Protein AF-Q6LK10-F1 (afdb_monomer_lite)

Secondary structure (DSSP, 8-state):
-HHHHHHHHHHHHHHHHHHHHHHHHHHHHHHHHHHHHHHT---HHHHHHHHHHHHHHHHHHHHHHHHHHHH-GGGS-SSS-----HHHHHHHHHHHHHHHHHHHHHHHHHHHTTHHHHHHHHHHHHHHHHHTHHHHHHTTTTTT----

Structure (mmCIF, N/CA/C/O backbone):
data_AF-Q6LK10-F1
#
_entry.id   AF-Q6LK10-F1
#
loop_
_atom_site.group_PDB
_atom_site.id
_atom_site.type_symbol
_atom_site.label_atom_id
_atom_site.label_alt_id
_atom_site.label_comp_id
_atom_site.label_asym_id
_atom_site.label_entity_id
_atom_site.label_seq_id
_atom_site.pdbx_PDB_ins_code
_atom_site.Cartn_x
_atom_site.Cartn_y
_atom_site.Cartn_z
_atom_site.occupancy
_atom_site.B_iso_or_equiv
_atom_site.auth_seq_id
_atom_site.auth_comp_id
_atom_site.auth_asym_id
_atom_site.auth_atom_id
_atom_site.pdbx_PDB_model_num
ATOM 1 N N . MET A 1 1 ? 0.324 -17.276 24.110 1.00 58.59 1 MET A N 1
ATOM 2 C CA . ME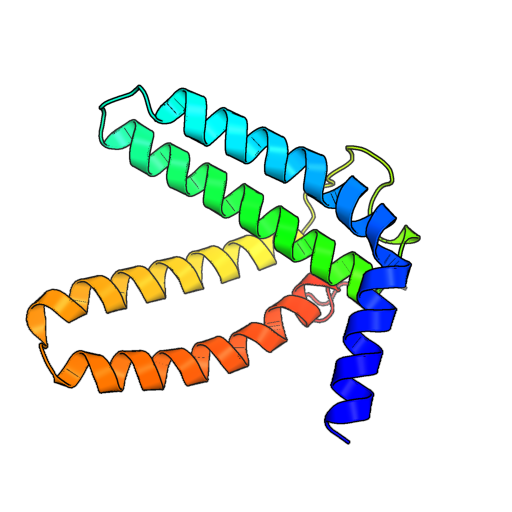T A 1 1 ? 0.312 -15.865 23.658 1.00 58.59 1 MET A CA 1
ATOM 3 C C . MET A 1 1 ? -0.234 -15.746 22.237 1.00 58.59 1 MET A C 1
ATOM 5 O O . MET A 1 1 ? -1.292 -15.158 22.079 1.00 58.59 1 MET A O 1
ATOM 9 N N . PHE A 1 2 ? 0.368 -16.438 21.260 1.00 74.00 2 PHE A N 1
ATOM 10 C CA . PHE A 1 2 ? -0.062 -16.468 19.852 1.00 74.00 2 PHE A CA 1
ATOM 11 C C . PHE A 1 2 ? -1.569 -16.705 19.636 1.00 74.00 2 PHE A C 1
ATOM 13 O O . PHE A 1 2 ? -2.234 -15.876 19.031 1.00 74.00 2 PHE A O 1
ATOM 20 N N . ARG A 1 3 ? -2.151 -17.766 20.222 1.00 68.12 3 ARG A N 1
ATOM 21 C CA . ARG A 1 3 ? -3.596 -18.056 20.098 1.00 68.12 3 ARG A CA 1
ATOM 22 C C . ARG A 1 3 ? -4.488 -16.906 20.582 1.00 68.12 3 ARG A C 1
ATOM 24 O O . ARG A 1 3 ? -5.497 -16.626 19.951 1.00 68.12 3 ARG A O 1
ATOM 31 N N . LYS A 1 4 ? -4.124 -16.234 21.681 1.00 69.94 4 LYS A N 1
ATOM 32 C CA . LYS A 1 4 ? -4.897 -15.100 22.218 1.00 69.94 4 LYS A CA 1
ATOM 33 C C . LYS A 1 4 ? -4.780 -13.873 21.311 1.00 69.94 4 LYS A C 1
ATOM 35 O O . LYS A 1 4 ? -5.781 -13.206 21.092 1.00 69.94 4 LYS A O 1
ATOM 40 N N . THR A 1 5 ? -3.599 -13.626 20.746 1.00 71.50 5 THR A N 1
ATOM 41 C CA . THR A 1 5 ? -3.375 -12.550 19.770 1.00 71.50 5 THR A CA 1
ATOM 42 C C . THR A 1 5 ? -4.177 -12.789 18.496 1.00 71.50 5 THR A C 1
ATOM 44 O O . THR A 1 5 ? -4.930 -11.918 18.089 1.00 71.50 5 THR A O 1
ATOM 47 N N . VAL A 1 6 ? -4.098 -13.993 17.923 1.00 70.50 6 VAL A N 1
ATOM 48 C CA . VAL A 1 6 ? -4.815 -14.347 16.689 1.00 70.50 6 VAL A CA 1
ATOM 49 C C . VAL A 1 6 ? -6.328 -14.254 16.893 1.00 70.50 6 VAL A C 1
ATOM 51 O O . VAL A 1 6 ? -7.009 -13.554 16.150 1.00 70.50 6 VAL A O 1
ATOM 54 N N . VAL A 1 7 ? -6.862 -14.896 17.938 1.00 75.88 7 VAL A N 1
ATOM 55 C CA . VAL A 1 7 ? -8.304 -14.857 18.239 1.00 75.88 7 VAL A CA 1
ATOM 56 C C . VAL A 1 7 ? -8.767 -13.432 18.563 1.00 75.88 7 VAL A C 1
ATOM 58 O O . VAL A 1 7 ? -9.841 -13.029 18.121 1.00 75.88 7 VAL A O 1
ATOM 61 N N . GLY A 1 8 ? -7.948 -12.652 19.274 1.00 69.38 8 GLY A N 1
ATOM 62 C CA . GLY A 1 8 ? -8.208 -11.242 19.557 1.00 69.38 8 GLY A CA 1
ATOM 63 C C . GLY A 1 8 ? -8.285 -10.391 18.289 1.00 69.38 8 GLY A C 1
ATOM 64 O O . GLY A 1 8 ? -9.243 -9.643 18.132 1.00 69.38 8 GLY A O 1
ATOM 65 N N . SER A 1 9 ? -7.350 -10.557 17.348 1.00 68.25 9 SER A N 1
ATOM 66 C CA . SER A 1 9 ? -7.364 -9.854 16.059 1.00 68.25 9 SER A CA 1
ATOM 67 C C . SER A 1 9 ? -8.606 -10.190 15.231 1.00 68.25 9 SER A C 1
ATOM 69 O O . SER A 1 9 ? -9.247 -9.285 14.703 1.00 68.25 9 SER A O 1
ATOM 71 N N . PHE A 1 10 ? -9.004 -11.465 15.163 1.00 70.31 10 PHE A N 1
ATOM 72 C CA . PHE A 1 10 ? -10.213 -11.869 14.434 1.00 70.31 10 PHE A CA 1
ATOM 73 C C . PHE A 1 10 ? -11.504 -11.347 15.081 1.00 70.31 10 PHE A C 1
ATOM 75 O O . PHE A 1 10 ? -12.407 -10.900 14.372 1.00 70.31 10 PHE A O 1
ATOM 82 N N . LEU A 1 11 ? -11.596 -11.360 16.416 1.00 72.81 11 LEU A N 1
ATOM 83 C CA . LEU A 1 11 ? -12.723 -10.760 17.139 1.00 72.81 11 LEU A CA 1
ATOM 84 C C . LEU A 1 11 ? -12.795 -9.249 16.914 1.00 72.81 11 LEU A C 1
ATOM 86 O O . LEU A 1 11 ? -13.881 -8.721 16.690 1.00 72.81 11 LEU A O 1
ATOM 90 N N . TYR A 1 12 ? -11.647 -8.572 16.907 1.00 68.31 12 TYR A N 1
ATOM 91 C CA . TYR A 1 12 ? -11.566 -7.143 16.631 1.00 68.31 12 TYR A CA 1
ATOM 92 C C . TYR A 1 12 ? -12.072 -6.835 15.216 1.00 68.31 12 TYR A C 1
ATOM 94 O O . TYR A 1 12 ? -12.998 -6.046 15.048 1.00 68.31 12 TYR A O 1
ATOM 102 N N . VAL A 1 13 ? -11.581 -7.544 14.194 1.00 67.69 13 VAL A N 1
ATOM 103 C CA . VAL A 1 13 ? -12.056 -7.391 12.805 1.00 67.69 13 VAL A CA 1
ATOM 104 C C . VAL A 1 13 ? -13.568 -7.618 12.693 1.00 67.69 13 VAL A C 1
ATOM 106 O O . VAL A 1 13 ? -14.252 -6.867 11.997 1.00 67.69 13 VAL A O 1
ATOM 109 N N . LYS A 1 14 ? -14.119 -8.602 13.417 1.00 70.75 14 LYS A N 1
ATOM 110 C CA . LYS A 1 14 ? -15.567 -8.859 13.442 1.00 70.75 14 LYS A CA 1
ATOM 111 C C . LYS A 1 14 ? -16.359 -7.679 14.018 1.00 70.75 14 LYS A C 1
ATOM 113 O O . LYS A 1 14 ? -17.418 -7.363 13.476 1.00 70.75 14 LYS A O 1
ATOM 118 N N . SER A 1 15 ? -15.853 -7.028 15.065 1.00 70.62 15 SER A N 1
ATOM 119 C CA . SER A 1 15 ? -16.495 -5.867 15.697 1.00 70.62 15 SER A CA 1
ATOM 120 C C . SER A 1 15 ? -16.500 -4.623 14.805 1.00 70.62 15 SER A C 1
ATOM 122 O O . SER A 1 15 ? -17.470 -3.872 14.818 1.00 70.62 15 SER A O 1
ATOM 124 N N . TYR A 1 16 ? -15.464 -4.425 13.982 1.00 71.94 16 TYR A N 1
ATOM 125 C CA . TYR A 1 16 ? -15.332 -3.242 13.117 1.00 71.94 16 TYR A CA 1
ATOM 126 C C . TYR A 1 16 ? -15.730 -3.482 11.653 1.00 71.94 16 TYR A C 1
ATOM 128 O O . TYR A 1 16 ? -15.593 -2.571 10.834 1.00 71.94 16 TYR A O 1
ATOM 136 N N . LYS A 1 17 ? -16.253 -4.670 11.307 1.00 70.56 17 LYS A N 1
ATOM 137 C CA . LYS A 1 17 ? -16.552 -5.076 9.919 1.00 70.56 17 LYS A CA 1
ATOM 138 C C . LYS A 1 17 ? -17.382 -4.047 9.146 1.00 70.56 17 LYS A C 1
ATOM 140 O O . LYS A 1 17 ? -17.122 -3.801 7.976 1.00 70.56 17 LYS A O 1
ATOM 145 N N . GLU A 1 18 ? -18.372 -3.442 9.801 1.00 72.12 18 GLU A N 1
ATOM 146 C CA . GLU A 1 18 ? -19.324 -2.537 9.157 1.00 72.12 18 GLU A CA 1
ATOM 147 C C . GLU A 1 18 ? -18.696 -1.169 8.878 1.00 72.12 18 GLU A C 1
ATOM 149 O O . GLU A 1 18 ? -18.894 -0.596 7.809 1.00 72.12 18 GLU A O 1
ATOM 154 N N . ALA A 1 19 ? -17.873 -0.681 9.805 1.00 69.25 19 ALA A N 1
ATOM 155 C CA . ALA A 1 19 ? -17.110 0.550 9.639 1.00 69.25 19 ALA A CA 1
ATOM 156 C C . ALA A 1 19 ? -16.047 0.403 8.549 1.00 69.25 19 ALA A C 1
ATOM 158 O O . ALA A 1 19 ? -15.913 1.274 7.690 1.00 69.25 19 ALA A O 1
ATOM 159 N N . LEU A 1 20 ? -15.337 -0.733 8.558 1.00 72.38 20 LEU A N 1
ATOM 160 C CA . LEU A 1 20 ? -14.340 -1.062 7.547 1.00 72.38 20 LEU A CA 1
ATOM 161 C C . LEU A 1 20 ? -14.990 -1.110 6.164 1.00 72.38 20 LEU A C 1
ATOM 163 O O . LEU A 1 20 ? -14.527 -0.431 5.256 1.00 72.38 20 LEU A O 1
ATOM 167 N N . PHE A 1 21 ? -16.102 -1.840 6.033 1.00 73.19 21 PHE A N 1
ATOM 168 C CA . PHE A 1 21 ? -16.829 -1.964 4.773 1.00 73.19 21 PHE A CA 1
ATOM 169 C C . PHE A 1 21 ? -17.300 -0.601 4.257 1.00 73.19 21 PHE A C 1
ATOM 171 O O . PHE A 1 21 ? -17.068 -0.275 3.099 1.00 73.19 21 PHE A O 1
ATOM 178 N N . ARG A 1 22 ? -17.883 0.248 5.112 1.00 71.00 22 ARG A N 1
ATOM 179 C CA . ARG A 1 22 ? -18.321 1.598 4.712 1.00 71.00 22 ARG A CA 1
ATOM 180 C C . ARG A 1 22 ? -17.163 2.492 4.250 1.00 71.00 22 ARG A C 1
ATOM 182 O O . ARG A 1 22 ? -17.339 3.269 3.318 1.00 71.00 22 ARG A O 1
ATOM 189 N N . ALA A 1 23 ? -15.987 2.382 4.868 1.00 70.12 23 ALA A N 1
ATOM 190 C CA . ALA A 1 23 ? -14.825 3.199 4.516 1.00 70.12 23 ALA A CA 1
ATOM 191 C C . ALA A 1 23 ? -14.071 2.702 3.271 1.00 70.12 23 ALA A C 1
ATOM 193 O O . ALA A 1 23 ? -13.429 3.502 2.586 1.00 70.12 23 ALA A O 1
ATOM 194 N N . THR A 1 24 ? -14.124 1.400 2.975 1.00 74.19 24 THR A N 1
ATOM 195 C CA . THR A 1 24 ? -13.389 0.793 1.855 1.00 74.19 24 THR A CA 1
ATOM 196 C C . THR A 1 24 ? -14.246 0.552 0.619 1.00 74.19 24 THR A C 1
ATOM 198 O O . THR A 1 24 ? -13.688 0.476 -0.473 1.00 74.19 24 THR A O 1
ATOM 201 N N . ILE A 1 25 ? -15.579 0.503 0.740 1.00 79.06 25 ILE A N 1
ATOM 202 C CA . ILE A 1 25 ? -16.463 0.209 -0.397 1.00 79.06 25 ILE A CA 1
ATOM 203 C C . ILE A 1 25 ? -16.315 1.227 -1.528 1.00 79.06 25 ILE A C 1
ATOM 205 O O . ILE A 1 25 ? -16.246 0.829 -2.684 1.00 79.06 25 ILE A O 1
ATOM 209 N N . LEU A 1 26 ? -16.205 2.523 -1.218 1.00 78.50 26 LEU A N 1
ATOM 210 C CA . LEU A 1 26 ? -16.068 3.570 -2.233 1.00 78.50 26 LEU A CA 1
ATOM 211 C C . LEU A 1 26 ? -14.710 3.500 -2.958 1.00 78.50 26 LEU A C 1
ATOM 213 O O . LEU A 1 26 ? -14.711 3.460 -4.186 1.00 78.50 26 LEU A O 1
ATOM 217 N N . PRO A 1 27 ? -13.560 3.403 -2.261 1.00 79.38 27 PRO A N 1
ATOM 218 C CA . PRO A 1 27 ? -12.283 3.156 -2.925 1.00 79.38 27 PRO A CA 1
ATOM 219 C C . PRO A 1 27 ? -12.258 1.869 -3.760 1.00 79.38 27 PRO A C 1
ATOM 221 O O . PRO A 1 27 ? -11.780 1.896 -4.885 1.00 79.38 27 PRO A O 1
ATOM 224 N N . ILE A 1 28 ? -12.793 0.756 -3.241 1.00 81.38 28 ILE A N 1
ATOM 225 C CA . ILE A 1 28 ? -12.757 -0.549 -3.924 1.00 81.38 28 ILE A CA 1
ATOM 226 C C . ILE A 1 28 ? -13.636 -0.538 -5.175 1.00 81.38 28 ILE A C 1
ATOM 228 O O . ILE A 1 28 ? -13.211 -1.002 -6.229 1.00 81.38 28 ILE A O 1
ATOM 232 N N . THR A 1 29 ? -14.854 -0.001 -5.076 1.00 82.75 29 THR A N 1
ATOM 233 C CA . THR A 1 29 ? -15.751 0.126 -6.236 1.00 82.75 29 THR A CA 1
ATOM 234 C C . THR A 1 29 ? -15.144 1.026 -7.305 1.00 82.75 29 THR A C 1
ATOM 236 O O . THR A 1 29 ? -15.181 0.671 -8.480 1.00 82.75 29 THR A O 1
ATOM 239 N N . LEU A 1 30 ? -14.515 2.137 -6.913 1.00 83.75 30 LEU A N 1
ATOM 240 C CA . LEU A 1 30 ? -13.816 3.013 -7.849 1.00 83.75 30 LEU A CA 1
ATOM 241 C C . LEU A 1 30 ? -12.616 2.313 -8.509 1.00 83.75 30 LEU A C 1
ATOM 243 O O . LEU A 1 30 ? -12.466 2.416 -9.724 1.00 83.75 30 LEU A O 1
ATOM 247 N N . SER A 1 31 ? -11.814 1.559 -7.747 1.00 82.69 31 SER A N 1
ATOM 248 C CA . SER A 1 31 ? -10.706 0.757 -8.289 1.00 82.69 31 SER A CA 1
ATOM 249 C C . SER A 1 31 ? -11.190 -0.275 -9.308 1.00 82.69 31 SER A C 1
ATOM 251 O O . SER A 1 31 ? -10.602 -0.385 -10.378 1.00 82.69 31 SER A O 1
ATOM 253 N N . LEU A 1 32 ? -12.288 -0.985 -9.020 1.00 84.31 32 LEU A N 1
ATOM 254 C CA . LEU A 1 32 ? -12.871 -1.960 -9.949 1.00 84.31 32 LEU A CA 1
ATOM 255 C C . LEU A 1 32 ? -13.347 -1.296 -11.245 1.00 84.31 32 LEU A C 1
ATOM 257 O O . LEU A 1 32 ? -13.078 -1.802 -12.330 1.00 84.31 32 LEU A O 1
ATOM 261 N N . VAL A 1 33 ? -14.027 -0.150 -11.152 1.00 85.69 33 VAL A N 1
ATOM 262 C CA . VAL A 1 33 ? -14.472 0.598 -12.339 1.00 85.69 33 VAL A CA 1
ATOM 263 C C . VAL A 1 33 ? -13.277 1.065 -13.172 1.00 85.69 33 VAL A C 1
ATOM 265 O O . VAL A 1 33 ? -13.324 0.966 -14.395 1.00 85.69 33 VAL A O 1
ATOM 268 N N . LEU A 1 34 ? -12.205 1.534 -12.527 1.00 82.69 34 LEU A N 1
ATOM 269 C CA . LEU A 1 34 ? -10.958 1.917 -13.195 1.00 82.69 34 LEU A CA 1
ATOM 270 C C . LEU A 1 34 ? -10.307 0.723 -13.902 1.00 82.69 34 LEU A C 1
ATOM 272 O O . LEU A 1 34 ? -10.001 0.823 -15.087 1.00 82.69 34 LEU A O 1
ATOM 276 N N . GLU A 1 35 ? -10.159 -0.422 -13.233 1.00 83.31 35 GLU A N 1
ATOM 277 C CA . GLU A 1 35 ? -9.610 -1.631 -13.858 1.00 83.31 35 GLU A CA 1
ATOM 278 C C . GLU A 1 35 ? -10.429 -2.066 -15.076 1.00 83.31 35 GLU A C 1
ATOM 280 O O . GLU A 1 35 ? -9.859 -2.292 -16.143 1.00 83.31 35 GLU A O 1
ATOM 285 N N . PHE A 1 36 ? -11.760 -2.103 -14.967 1.00 84.62 36 PHE A N 1
ATOM 286 C CA . PHE A 1 36 ? -12.623 -2.451 -16.097 1.00 84.62 36 PHE A CA 1
ATOM 287 C C . PHE A 1 36 ? -12.544 -1.430 -17.236 1.00 84.62 36 PHE A C 1
ATOM 289 O O . PHE A 1 36 ? -12.442 -1.825 -18.396 1.00 84.62 36 PHE A O 1
ATOM 296 N N . ALA A 1 37 ? -12.560 -0.129 -16.935 1.00 83.38 37 ALA A N 1
ATOM 297 C CA . ALA A 1 37 ? -12.507 0.921 -17.951 1.00 83.38 37 ALA A CA 1
ATOM 298 C C . ALA A 1 37 ? -11.175 0.916 -18.718 1.00 83.38 37 ALA A C 1
ATOM 300 O O . ALA A 1 37 ? -11.157 1.087 -19.938 1.00 83.38 37 ALA A O 1
ATOM 301 N N . PHE A 1 38 ? -10.064 0.689 -18.016 1.00 79.19 38 PHE A N 1
ATOM 302 C CA . PHE A 1 38 ? -8.729 0.687 -18.610 1.00 79.19 38 PHE A CA 1
ATOM 303 C C . PHE A 1 38 ? -8.323 -0.675 -19.189 1.00 79.19 38 PHE A C 1
ATOM 305 O O . PHE A 1 38 ? -7.438 -0.709 -20.042 1.00 79.19 38 PHE A O 1
ATOM 312 N N . SER A 1 39 ? -8.990 -1.780 -18.828 1.00 78.50 39 SER A N 1
ATOM 313 C CA . SER A 1 39 ? -8.699 -3.114 -19.383 1.00 78.50 39 SER A CA 1
ATOM 314 C C . SER A 1 39 ? -8.923 -3.208 -20.896 1.00 78.50 39 SER A C 1
ATOM 316 O O . SER A 1 39 ? -8.312 -4.056 -21.545 1.00 78.50 39 SER A O 1
ATOM 318 N N . TYR A 1 40 ? -9.788 -2.367 -21.468 1.00 78.31 40 TYR A N 1
ATOM 319 C CA . TYR A 1 40 ? -10.047 -2.337 -22.912 1.00 78.31 40 TYR A CA 1
ATOM 320 C C . TYR A 1 40 ? -9.104 -1.400 -23.679 1.00 78.31 40 TYR A C 1
ATOM 322 O O . TYR A 1 40 ? -9.107 -1.386 -24.911 1.00 78.31 40 TYR A O 1
ATOM 330 N N . ILE A 1 41 ? -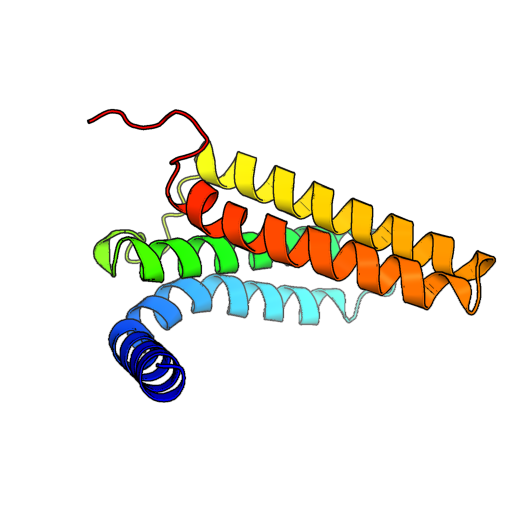8.291 -0.610 -22.975 1.00 78.25 41 ILE A N 1
ATOM 331 C CA . ILE A 1 41 ? -7.427 0.403 -23.575 1.00 78.25 41 ILE A CA 1
ATOM 332 C C . ILE A 1 41 ? -6.016 -0.162 -23.719 1.00 78.25 41 ILE A C 1
ATOM 334 O O . ILE A 1 41 ? -5.259 -0.270 -22.759 1.00 78.25 41 ILE A O 1
ATOM 338 N N . ASN A 1 42 ? -5.626 -0.471 -24.954 1.00 71.75 42 ASN A N 1
ATOM 339 C CA . ASN A 1 42 ? -4.318 -1.048 -25.261 1.00 71.75 42 ASN A CA 1
ATOM 340 C C . ASN A 1 42 ? -3.250 0.033 -25.522 1.00 71.75 42 ASN A C 1
ATOM 342 O O . ASN A 1 42 ? -2.589 0.037 -26.560 1.00 71.75 42 ASN A O 1
ATOM 346 N N . SER A 1 43 ? -3.116 1.007 -24.615 1.00 80.12 43 SER A N 1
ATOM 347 C CA . SER A 1 43 ? -2.060 2.020 -24.702 1.00 80.12 43 SER A CA 1
ATOM 348 C C . SER A 1 43 ? -1.197 2.044 -23.440 1.00 80.12 43 SER A C 1
ATOM 350 O O . SER A 1 43 ? -1.676 2.150 -22.310 1.00 80.12 43 SER A O 1
ATOM 352 N N . GLN A 1 44 ? 0.119 1.944 -23.648 1.00 77.94 44 GLN A N 1
ATOM 353 C CA . GLN A 1 44 ? 1.126 1.928 -22.582 1.00 77.94 44 GLN A CA 1
ATOM 354 C C . GLN A 1 44 ? 1.031 3.143 -21.633 1.00 77.94 44 GLN A C 1
ATOM 356 O O . GLN A 1 44 ? 1.064 2.939 -20.419 1.00 77.94 44 GLN A O 1
ATOM 361 N N . PRO A 1 45 ? 0.842 4.394 -22.108 1.00 79.44 45 PRO A N 1
ATOM 362 C CA . PRO A 1 45 ? 0.751 5.553 -21.215 1.00 79.44 45 PRO A CA 1
ATOM 363 C C . PRO A 1 45 ? -0.474 5.521 -20.291 1.00 79.44 45 PRO A C 1
ATOM 365 O O . PRO A 1 45 ? -0.364 5.872 -19.116 1.00 79.44 45 PRO A O 1
ATOM 368 N N . LEU A 1 46 ? -1.633 5.073 -20.794 1.00 79.94 46 LEU A N 1
ATOM 369 C CA . LEU A 1 46 ? -2.857 4.976 -19.988 1.00 79.94 46 LEU A CA 1
ATOM 370 C C . LEU A 1 46 ? -2.744 3.862 -18.939 1.00 79.94 46 LEU A C 1
ATOM 372 O O . LEU A 1 46 ? -3.262 4.020 -17.836 1.00 79.94 46 LEU A O 1
ATOM 376 N N . HIS A 1 47 ? -1.989 2.798 -19.226 1.00 79.06 47 HIS A N 1
ATOM 377 C CA . HIS A 1 47 ? -1.699 1.745 -18.254 1.00 79.06 47 HIS A CA 1
ATOM 378 C C . HIS A 1 47 ? -0.865 2.253 -17.063 1.00 79.06 47 HIS A C 1
ATOM 380 O O . HIS A 1 47 ? -1.180 1.960 -15.908 1.00 79.06 47 HIS A O 1
ATOM 386 N N . TYR A 1 48 ? 0.180 3.052 -17.308 1.00 78.62 48 TYR A N 1
ATOM 387 C CA . TYR A 1 48 ? 0.961 3.659 -16.219 1.00 78.62 48 TYR A CA 1
ATOM 388 C C . TYR A 1 48 ? 0.123 4.622 -15.377 1.00 78.62 48 TYR A C 1
ATOM 390 O O . TYR A 1 48 ? 0.220 4.616 -14.150 1.00 78.62 48 TYR A O 1
ATOM 398 N N . LEU A 1 49 ? -0.725 5.416 -16.028 1.00 78.88 49 LEU A N 1
ATOM 399 C CA . LEU A 1 49 ? -1.624 6.344 -15.353 1.00 78.88 49 LEU A CA 1
ATOM 400 C C . LEU A 1 49 ? -2.636 5.591 -14.471 1.00 78.88 49 LEU A C 1
ATOM 402 O O . LEU A 1 49 ? -2.787 5.942 -13.301 1.00 78.88 49 LEU A O 1
ATOM 406 N N . ASN A 1 50 ? -3.234 4.502 -14.968 1.00 81.94 50 ASN A N 1
ATOM 407 C CA . ASN A 1 50 ? -4.109 3.629 -14.177 1.00 81.94 50 ASN A CA 1
ATOM 408 C C . ASN A 1 50 ? -3.400 3.073 -12.928 1.00 81.94 50 ASN A C 1
ATOM 410 O O . ASN A 1 50 ? -3.935 3.152 -11.823 1.00 81.94 50 ASN A O 1
ATOM 414 N N . ASN A 1 51 ? -2.156 2.602 -13.070 1.00 80.06 51 ASN A N 1
ATOM 415 C CA . ASN A 1 51 ? -1.370 2.110 -11.935 1.00 80.06 51 ASN A CA 1
ATOM 416 C C . ASN A 1 51 ? -1.160 3.179 -10.853 1.00 80.06 51 ASN A C 1
ATOM 418 O O . ASN A 1 51 ? -1.225 2.861 -9.664 1.00 80.06 51 ASN A O 1
ATOM 422 N N . VAL A 1 52 ? -0.941 4.443 -11.230 1.00 80.19 52 VAL A N 1
ATOM 423 C CA . VAL A 1 52 ? -0.826 5.548 -10.264 1.00 80.19 52 VAL A CA 1
ATOM 424 C C . VAL A 1 52 ? -2.147 5.762 -9.520 1.00 80.19 52 VAL A C 1
ATOM 426 O O . VAL A 1 52 ? -2.141 5.845 -8.291 1.00 80.19 52 VAL A O 1
ATOM 429 N N . PHE A 1 53 ? -3.283 5.788 -10.224 1.00 79.31 53 PHE A N 1
ATOM 430 C CA . PHE A 1 53 ? -4.598 5.937 -9.587 1.00 79.31 53 PHE A CA 1
ATOM 431 C C . PHE A 1 53 ? -4.919 4.779 -8.634 1.00 79.31 53 PHE A C 1
ATOM 433 O O . PHE A 1 53 ? -5.326 5.022 -7.497 1.00 79.31 53 PHE A O 1
ATOM 440 N N . LEU A 1 54 ? -4.661 3.534 -9.043 1.00 81.25 54 LEU A N 1
ATOM 441 C CA . LEU A 1 54 ? -4.846 2.352 -8.195 1.00 81.25 54 LEU A CA 1
ATOM 442 C C . LEU A 1 54 ? -3.939 2.383 -6.961 1.00 81.25 54 LEU A C 1
ATOM 444 O O . LEU A 1 54 ? -4.382 2.077 -5.856 1.00 81.25 54 LEU A O 1
ATOM 448 N N . THR A 1 55 ? -2.690 2.818 -7.124 1.00 76.44 55 THR A N 1
ATOM 449 C CA . THR A 1 55 ? -1.734 2.994 -6.019 1.00 76.44 55 THR A CA 1
ATOM 450 C C . THR A 1 55 ? -2.266 4.000 -4.994 1.00 76.44 55 THR A C 1
ATOM 452 O O . THR A 1 55 ? -2.233 3.735 -3.791 1.00 76.44 55 THR A O 1
ATOM 455 N N . VAL A 1 56 ? -2.824 5.127 -5.446 1.00 77.62 56 VAL A N 1
ATOM 456 C CA . VAL A 1 56 ? -3.432 6.133 -4.559 1.00 77.62 56 VAL A CA 1
ATOM 457 C C . VAL A 1 56 ? -4.677 5.583 -3.857 1.00 77.62 56 VAL A C 1
ATOM 459 O O . VAL A 1 56 ? -4.808 5.750 -2.644 1.00 77.62 56 VAL A O 1
ATOM 462 N N . LEU A 1 57 ? -5.568 4.889 -4.570 1.00 77.44 57 LEU A N 1
ATOM 463 C CA . LEU A 1 57 ? -6.768 4.290 -3.970 1.00 77.44 57 LEU A CA 1
ATOM 464 C C . LEU A 1 57 ? -6.417 3.219 -2.931 1.00 77.44 57 LEU A C 1
ATOM 466 O O . LEU A 1 57 ? -6.985 3.218 -1.837 1.00 77.44 57 LEU A O 1
ATOM 470 N N . ASN A 1 58 ? -5.425 2.376 -3.217 1.00 79.19 58 ASN A N 1
ATOM 471 C CA . ASN A 1 58 ? -4.906 1.390 -2.271 1.00 79.19 58 ASN A CA 1
ATOM 472 C C . ASN A 1 58 ? -4.287 2.053 -1.035 1.00 79.19 58 ASN A C 1
ATOM 474 O O . ASN A 1 58 ? -4.528 1.605 0.088 1.00 79.19 58 ASN A O 1
ATOM 478 N N . ALA A 1 59 ? -3.550 3.154 -1.211 1.00 74.62 59 ALA A N 1
ATOM 479 C CA . ALA A 1 59 ? -3.025 3.932 -0.094 1.00 74.62 59 ALA A CA 1
ATOM 480 C C . ALA A 1 59 ? -4.157 4.514 0.771 1.00 74.62 59 ALA A C 1
ATOM 482 O O . ALA A 1 59 ? -4.095 4.428 1.996 1.00 74.62 59 ALA A O 1
ATOM 483 N N . ILE A 1 60 ? -5.223 5.039 0.159 1.00 73.62 60 ILE A N 1
ATOM 484 C CA . ILE A 1 60 ? -6.400 5.556 0.876 1.00 73.62 60 ILE A CA 1
ATOM 485 C C . ILE A 1 60 ? -7.087 4.444 1.681 1.00 73.62 60 ILE A C 1
ATOM 487 O O . ILE A 1 60 ? -7.388 4.636 2.863 1.00 73.62 60 ILE A O 1
ATOM 491 N N . VAL A 1 61 ? -7.295 3.268 1.079 1.00 78.62 61 VAL A N 1
ATOM 492 C CA . VAL A 1 61 ? -7.828 2.087 1.781 1.00 78.62 61 VAL A CA 1
ATOM 493 C C . VAL A 1 61 ? -6.949 1.741 2.976 1.00 78.62 61 VAL A C 1
ATOM 495 O O . VAL A 1 61 ? -7.462 1.595 4.087 1.00 78.62 61 VAL A O 1
ATOM 498 N N . ALA A 1 62 ? -5.633 1.667 2.775 1.00 78.12 62 ALA A N 1
ATOM 499 C CA . ALA A 1 62 ? -4.694 1.356 3.840 1.00 78.12 62 ALA A CA 1
ATOM 500 C C . ALA A 1 62 ? -4.782 2.379 4.983 1.00 78.12 62 ALA A C 1
ATOM 502 O O . ALA A 1 62 ? -4.905 1.976 6.139 1.00 78.12 62 ALA A O 1
ATOM 503 N N . ILE A 1 63 ? -4.786 3.683 4.696 1.00 74.31 63 ILE A N 1
ATOM 504 C CA . ILE A 1 63 ? -4.900 4.736 5.719 1.00 74.31 63 ILE A CA 1
ATOM 505 C C . ILE A 1 63 ? -6.197 4.587 6.519 1.00 74.31 63 ILE A C 1
ATOM 507 O O . ILE A 1 63 ? -6.163 4.633 7.749 1.00 74.31 63 ILE A O 1
ATOM 511 N N . ASN A 1 64 ? -7.332 4.380 5.846 1.00 73.44 64 ASN A N 1
ATOM 512 C CA . ASN A 1 64 ? -8.624 4.232 6.517 1.00 73.44 64 ASN A CA 1
ATOM 513 C C . ASN A 1 64 ? -8.666 3.004 7.417 1.00 73.44 64 ASN A C 1
ATOM 515 O O . ASN A 1 64 ? -9.130 3.096 8.551 1.00 73.44 64 ASN A O 1
ATOM 519 N N . VAL A 1 65 ? -8.157 1.868 6.935 1.00 74.25 65 VAL A N 1
ATOM 520 C CA . VAL A 1 65 ? -8.076 0.642 7.734 1.00 74.25 65 VAL A CA 1
ATOM 521 C C . VAL A 1 65 ? -7.233 0.892 8.983 1.00 74.25 65 VAL A C 1
ATOM 523 O O . VAL A 1 65 ? -7.686 0.591 10.084 1.00 74.25 65 VAL A O 1
ATOM 526 N N . HIS A 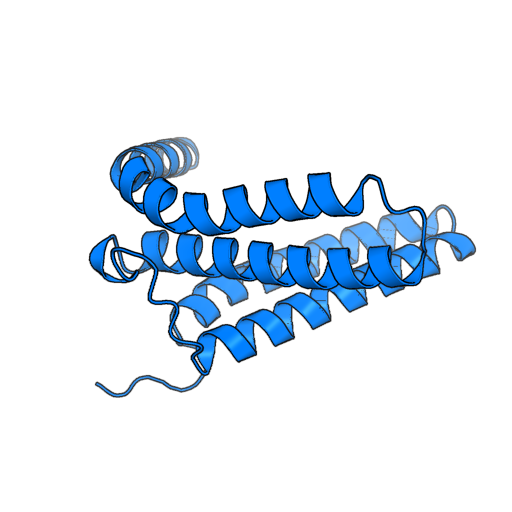1 66 ? -6.062 1.518 8.845 1.00 75.00 66 HIS A N 1
ATOM 527 C CA . HIS A 1 66 ? -5.217 1.842 9.996 1.00 75.00 66 HIS A CA 1
ATOM 528 C C . HIS A 1 66 ? -5.899 2.819 10.970 1.00 75.00 66 HIS A C 1
ATOM 530 O O . HIS A 1 66 ? -5.852 2.586 12.176 1.00 75.00 66 HIS A O 1
ATOM 536 N N . LYS A 1 67 ? -6.586 3.864 10.485 1.00 70.88 67 LYS A N 1
ATOM 537 C CA . LYS A 1 67 ? -7.324 4.813 11.342 1.00 70.88 67 LYS A CA 1
ATOM 538 C C . LYS A 1 67 ? -8.462 4.140 12.117 1.00 70.88 67 LYS A C 1
ATOM 540 O O . LYS A 1 67 ? -8.564 4.356 13.321 1.00 70.88 67 LYS A O 1
ATOM 545 N N . ILE A 1 68 ? -9.269 3.295 11.468 1.00 72.94 68 ILE A N 1
ATOM 546 C CA . ILE A 1 68 ? -10.382 2.577 12.125 1.00 72.94 68 ILE A CA 1
ATOM 547 C C . ILE A 1 68 ? -9.849 1.606 13.173 1.00 72.94 68 ILE A C 1
ATOM 549 O O . ILE A 1 68 ? -10.385 1.537 14.276 1.00 72.94 68 ILE A O 1
ATOM 553 N N . VAL A 1 69 ? -8.792 0.863 12.836 1.00 73.62 69 VAL A N 1
ATOM 554 C CA . VAL A 1 69 ? -8.206 -0.132 13.741 1.00 73.62 69 VAL A CA 1
ATOM 555 C C . VAL A 1 69 ? -7.569 0.525 14.968 1.00 73.62 69 VAL A C 1
ATOM 557 O O . VAL A 1 69 ? -7.574 -0.082 16.034 1.00 73.62 69 VAL A O 1
ATOM 560 N N . LEU A 1 70 ? -7.028 1.742 14.844 1.00 70.75 70 LEU A N 1
ATOM 561 C CA . LEU A 1 70 ? -6.245 2.375 15.912 1.00 70.75 70 LEU A CA 1
ATOM 562 C C . LEU A 1 70 ? -7.015 3.420 16.731 1.00 70.75 70 LEU A C 1
ATOM 564 O O . LEU A 1 70 ? -6.789 3.504 17.934 1.00 70.75 70 LEU A O 1
ATOM 568 N N . HIS A 1 71 ? -7.906 4.207 16.120 1.00 65.75 71 HIS A N 1
ATOM 569 C CA . HIS A 1 71 ? -8.691 5.240 16.818 1.00 65.75 71 HIS A CA 1
ATOM 570 C C . HIS A 1 71 ? -10.187 4.899 16.951 1.00 65.75 71 HIS A C 1
ATOM 572 O O . HIS A 1 71 ? -10.910 5.577 17.682 1.00 65.75 71 HIS A O 1
ATOM 578 N N . GLY A 1 72 ? -10.656 3.828 16.306 1.00 64.62 72 GLY A N 1
ATOM 579 C CA . GLY A 1 72 ? -12.048 3.394 16.367 1.00 64.62 72 GLY A CA 1
ATOM 580 C C . GLY A 1 72 ? -12.943 3.986 15.271 1.00 64.62 72 GLY A C 1
ATOM 581 O O . GLY A 1 72 ? -12.503 4.622 14.316 1.00 64.62 72 GLY A O 1
ATOM 582 N N . VAL A 1 73 ? -14.243 3.707 15.386 1.00 63.84 73 VAL A N 1
ATOM 583 C CA . VAL A 1 73 ? -15.251 3.903 14.324 1.00 63.84 73 VAL A CA 1
ATOM 584 C C . VAL A 1 73 ? -15.470 5.378 13.961 1.00 63.84 73 VAL A C 1
ATOM 586 O O . VAL A 1 73 ? -15.783 5.689 12.814 1.00 63.84 73 VAL A O 1
ATOM 589 N N . ASP A 1 74 ? -15.317 6.291 14.924 1.00 61.62 74 ASP A N 1
ATOM 590 C CA . ASP A 1 74 ? -15.625 7.719 14.747 1.00 61.62 74 ASP A CA 1
ATOM 591 C C . ASP A 1 74 ? -14.491 8.521 14.092 1.00 61.62 74 ASP A C 1
ATOM 593 O O . ASP A 1 74 ? -14.657 9.690 13.753 1.00 61.62 74 ASP A O 1
ATOM 597 N N . SER A 1 75 ? -13.337 7.894 13.878 1.00 56.56 75 SER 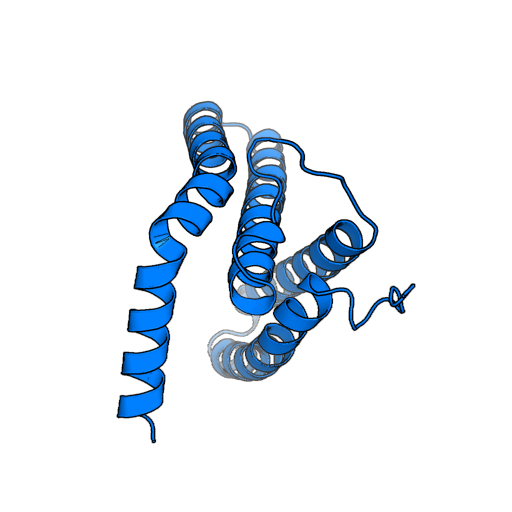A N 1
ATOM 598 C CA . SER A 1 75 ? -12.127 8.539 13.352 1.00 56.56 75 SER A CA 1
ATOM 599 C C . SER A 1 75 ? -12.093 8.615 11.830 1.00 56.56 75 SER A C 1
ATOM 601 O O . SER A 1 75 ? -11.181 9.214 11.256 1.00 56.56 75 SER A O 1
ATOM 603 N N . VAL A 1 76 ? -13.079 8.005 11.169 1.00 56.28 76 VAL A N 1
ATOM 604 C CA . VAL A 1 76 ? -13.243 8.056 9.719 1.00 56.28 76 VAL A CA 1
ATOM 605 C C . VAL A 1 76 ? -14.571 8.741 9.395 1.00 56.28 76 VAL A C 1
ATOM 607 O O . VAL A 1 76 ? -15.597 8.417 9.997 1.00 56.28 76 VAL A O 1
ATOM 610 N N . PRO A 1 77 ? -14.579 9.713 8.466 1.00 57.28 77 PRO A N 1
ATOM 611 C CA . PRO A 1 77 ? -15.795 10.415 8.087 1.00 57.28 77 PRO A CA 1
ATOM 612 C C . PRO A 1 77 ? -16.859 9.420 7.622 1.00 57.28 77 PRO A C 1
ATOM 614 O O . PRO A 1 77 ? -16.601 8.591 6.753 1.00 57.28 77 PRO A O 1
ATOM 617 N N . LYS A 1 78 ? -18.065 9.524 8.197 1.00 58.16 78 LYS A N 1
ATOM 618 C CA . LYS A 1 78 ? -19.112 8.501 8.048 1.00 58.16 78 LYS A CA 1
ATOM 619 C C . LYS A 1 78 ? -19.530 8.257 6.594 1.00 58.16 78 LYS A C 1
ATOM 621 O O . LYS A 1 78 ? -19.971 7.153 6.321 1.00 58.16 78 LYS A O 1
ATOM 626 N N . TRP A 1 79 ? -19.324 9.211 5.678 1.00 43.91 79 TRP A N 1
ATOM 627 C CA . TRP A 1 79 ? -19.498 9.062 4.227 1.00 43.91 79 TRP A CA 1
ATOM 628 C C . TRP A 1 79 ? -18.678 10.123 3.469 1.00 43.91 79 TRP A C 1
ATOM 630 O O . TRP A 1 79 ? -18.805 11.312 3.757 1.00 43.91 79 TRP A O 1
ATOM 640 N N . GLY A 1 80 ? -17.855 9.713 2.496 1.00 46.44 80 GLY A N 1
ATOM 641 C CA . GLY A 1 80 ? -17.391 10.542 1.364 1.00 46.44 80 GLY A CA 1
ATOM 642 C C . GLY A 1 80 ? -16.520 11.782 1.631 1.00 46.44 80 GLY A C 1
ATOM 643 O O . GLY A 1 80 ? -16.022 12.376 0.680 1.00 46.44 80 GLY A O 1
ATOM 644 N N . ARG A 1 81 ? -16.293 12.200 2.881 1.00 47.56 81 ARG A N 1
ATOM 645 C CA . ARG A 1 81 ? -15.489 13.395 3.201 1.00 47.56 81 ARG A CA 1
ATOM 646 C C . ARG A 1 81 ? -14.024 13.055 3.458 1.00 47.56 81 ARG A C 1
ATOM 648 O O . ARG A 1 81 ? -13.539 13.202 4.574 1.00 47.56 81 ARG A O 1
ATOM 655 N N . PHE A 1 82 ? -13.312 12.645 2.415 1.00 58.38 82 PHE A N 1
ATOM 656 C CA . PHE A 1 82 ? -11.851 12.578 2.452 1.00 58.38 82 PHE A CA 1
ATOM 657 C C . PHE A 1 82 ? -11.276 13.997 2.491 1.00 58.38 82 PHE A C 1
ATOM 659 O O . PHE A 1 82 ? -11.308 14.718 1.496 1.00 58.38 82 PHE A O 1
ATOM 666 N N . LYS A 1 83 ? -10.795 14.438 3.656 1.00 57.72 83 LYS A N 1
ATOM 667 C CA . LYS A 1 83 ? -10.030 15.684 3.757 1.00 57.72 83 LYS A CA 1
ATOM 668 C C . LYS A 1 83 ? -8.560 15.359 3.538 1.00 57.72 83 LYS A C 1
ATOM 670 O O . LYS A 1 83 ? -7.935 14.927 4.496 1.00 57.72 83 LYS A O 1
ATOM 675 N N . PHE A 1 84 ? -8.054 15.652 2.335 1.00 60.09 84 PHE A N 1
ATOM 676 C CA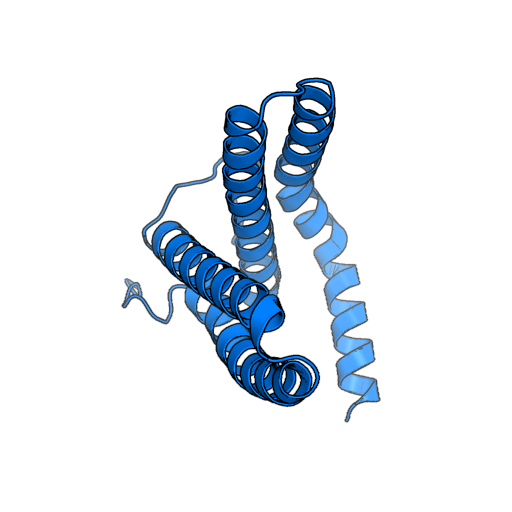 . PHE A 1 84 ? -6.629 15.605 1.988 1.00 60.09 84 PHE A CA 1
ATOM 677 C C . PHE A 1 84 ? -5.787 16.374 3.012 1.00 60.09 84 PHE A C 1
ATOM 679 O O . PHE A 1 84 ? -5.647 17.596 2.947 1.00 60.09 84 PHE A O 1
ATOM 686 N N . GLY A 1 85 ? -5.284 15.650 4.006 1.00 68.19 85 GLY A N 1
ATOM 687 C CA . GLY A 1 85 ? -4.507 16.194 5.114 1.00 68.19 85 GLY A CA 1
ATOM 688 C C . GLY A 1 85 ? -3.006 16.003 4.918 1.00 68.19 85 GLY A C 1
ATOM 689 O O . GLY A 1 85 ? -2.564 15.148 4.150 1.00 68.19 85 GLY A O 1
ATOM 690 N N . LYS A 1 86 ? -2.196 16.733 5.699 1.00 69.56 86 LYS A N 1
ATOM 691 C CA . LYS A 1 86 ? -0.731 16.538 5.759 1.00 69.56 86 LYS A CA 1
ATOM 692 C C . LYS A 1 86 ? -0.349 15.073 6.029 1.00 69.56 86 LYS A C 1
ATOM 694 O O . LYS A 1 86 ? 0.648 14.595 5.502 1.00 69.56 86 LYS A O 1
ATOM 699 N N . VAL A 1 87 ? -1.179 14.360 6.795 1.00 68.44 87 VAL A N 1
ATOM 700 C CA . VAL A 1 87 ? -1.029 12.930 7.096 1.00 68.44 87 VAL A CA 1
ATOM 701 C C . VAL A 1 87 ? -1.114 12.054 5.847 1.00 68.44 87 VAL A C 1
ATOM 703 O O . VAL A 1 87 ? -0.272 11.184 5.641 1.00 68.44 87 VAL A O 1
ATOM 706 N N . GLU A 1 88 ? -2.111 12.291 4.998 1.00 69.50 88 GLU A N 1
ATOM 707 C CA . GLU A 1 88 ? -2.348 11.483 3.799 1.00 69.50 88 GLU A CA 1
ATOM 708 C C . GLU A 1 88 ? -1.264 11.732 2.754 1.00 69.50 88 GLU A C 1
ATOM 710 O O . GLU A 1 88 ? -0.769 10.784 2.152 1.00 69.50 88 GLU A O 1
ATOM 715 N N . LEU A 1 89 ? -0.811 12.981 2.615 1.00 74.94 89 LEU A N 1
ATOM 716 C CA . LEU A 1 89 ? 0.278 13.324 1.702 1.00 74.94 89 LEU A CA 1
ATOM 717 C C . LEU A 1 89 ? 1.608 12.671 2.122 1.00 74.94 89 LEU A C 1
ATOM 719 O O . LEU A 1 89 ? 2.341 12.157 1.277 1.00 74.94 89 LEU A O 1
ATOM 723 N N . TRP A 1 90 ? 1.898 12.624 3.427 1.00 76.00 90 TRP A N 1
ATOM 724 C CA . TRP A 1 90 ? 3.106 11.974 3.953 1.00 76.00 90 TRP A CA 1
ATOM 725 C C . TRP A 1 90 ? 3.056 10.448 3.808 1.00 76.00 90 TRP A C 1
ATOM 727 O O . TRP A 1 90 ? 4.065 9.822 3.472 1.00 76.00 90 TRP A O 1
ATOM 737 N N . PHE A 1 91 ? 1.872 9.856 4.004 1.00 74.19 91 PHE A N 1
ATOM 738 C CA . PHE A 1 91 ? 1.637 8.430 3.782 1.00 74.19 91 PHE A CA 1
ATOM 739 C C . PHE A 1 91 ? 1.804 8.059 2.305 1.00 74.19 91 PHE A C 1
ATOM 741 O O . PHE A 1 91 ? 2.524 7.111 1.995 1.00 74.19 91 PHE A O 1
ATOM 748 N N . ILE A 1 92 ? 1.193 8.825 1.394 1.00 76.12 92 ILE A N 1
ATOM 749 C CA . ILE A 1 92 ? 1.331 8.623 -0.055 1.00 76.12 92 ILE A CA 1
ATOM 750 C C . ILE A 1 92 ? 2.803 8.751 -0.462 1.00 76.12 92 ILE A C 1
ATOM 752 O O . ILE A 1 92 ? 3.297 7.895 -1.188 1.00 76.12 92 ILE A O 1
ATOM 756 N N . GLY A 1 93 ? 3.533 9.743 0.059 1.00 80.19 93 GLY A N 1
ATOM 757 C CA . GLY A 1 93 ? 4.967 9.895 -0.205 1.00 80.19 93 GLY A CA 1
ATOM 758 C C . GLY A 1 93 ? 5.791 8.663 0.193 1.00 80.19 93 GLY A C 1
ATOM 759 O O . GLY A 1 93 ? 6.589 8.169 -0.605 1.00 80.19 93 GLY A O 1
ATOM 760 N N . HIS A 1 94 ? 5.558 8.108 1.387 1.00 80.12 94 HIS A N 1
ATOM 761 C CA . HIS A 1 94 ? 6.241 6.886 1.836 1.00 80.12 94 HIS A CA 1
ATOM 762 C C . HIS A 1 94 ? 5.846 5.663 1.010 1.00 80.12 94 HIS A C 1
ATOM 764 O O . HIS A 1 94 ? 6.698 4.840 0.676 1.00 80.12 94 HIS A O 1
ATOM 770 N N . TYR A 1 95 ? 4.570 5.555 0.649 1.00 78.25 95 TYR A N 1
ATOM 771 C CA . TYR A 1 95 ? 4.063 4.455 -0.159 1.00 78.25 95 TYR A CA 1
ATOM 772 C C . TYR A 1 95 ? 4.635 4.474 -1.585 1.00 78.25 95 TYR A C 1
ATOM 774 O O . TYR A 1 95 ? 5.079 3.440 -2.086 1.00 78.25 95 TYR A O 1
ATOM 782 N N . VAL A 1 96 ? 4.714 5.652 -2.211 1.00 80.88 96 VAL A N 1
ATOM 783 C CA . VAL A 1 96 ? 5.347 5.842 -3.526 1.00 80.88 96 VAL A CA 1
ATOM 784 C C . VAL A 1 96 ? 6.841 5.531 -3.459 1.00 80.88 96 VAL A C 1
ATOM 786 O O . VAL A 1 96 ? 7.344 4.820 -4.324 1.00 80.88 96 VAL A O 1
ATOM 789 N N . CYS A 1 97 ? 7.545 5.988 -2.418 1.00 82.88 97 CYS A N 1
ATOM 790 C CA . CYS A 1 97 ? 8.964 5.680 -2.220 1.00 82.88 97 CYS A CA 1
ATOM 791 C C . CYS A 1 97 ? 9.212 4.165 -2.096 1.00 82.88 97 CYS A C 1
ATOM 793 O O . CYS A 1 97 ? 10.091 3.620 -2.764 1.00 82.88 97 CYS A O 1
ATOM 795 N N . LEU A 1 98 ? 8.391 3.462 -1.309 1.00 80.81 98 LEU A N 1
ATOM 796 C CA . LEU A 1 98 ? 8.499 2.011 -1.134 1.00 80.81 98 LEU A CA 1
ATOM 797 C C . LEU A 1 98 ? 8.182 1.265 -2.440 1.00 80.81 98 LEU A C 1
ATOM 799 O O . LEU A 1 98 ? 8.896 0.335 -2.811 1.00 80.81 98 LEU A O 1
ATOM 803 N N . THR A 1 99 ? 7.168 1.720 -3.178 1.00 77.56 99 THR A N 1
ATOM 804 C CA . THR A 1 99 ? 6.813 1.167 -4.494 1.00 77.56 99 THR A CA 1
ATOM 805 C C . THR A 1 99 ? 7.941 1.375 -5.507 1.00 77.56 99 THR A C 1
ATOM 807 O O . THR A 1 99 ? 8.312 0.439 -6.211 1.00 77.56 99 THR A O 1
ATOM 810 N N . ALA A 1 100 ? 8.551 2.562 -5.545 1.00 82.06 100 ALA A N 1
ATOM 811 C CA . ALA A 1 100 ? 9.695 2.850 -6.407 1.00 82.06 100 ALA A CA 1
ATOM 812 C C . ALA A 1 100 ? 10.918 1.987 -6.050 1.00 82.06 100 ALA A C 1
ATOM 814 O O . ALA A 1 100 ? 11.566 1.445 -6.945 1.00 82.06 100 ALA A O 1
ATOM 815 N N . ALA A 1 101 ? 11.197 1.797 -4.756 1.00 82.06 101 ALA A N 1
ATOM 816 C CA . ALA A 1 101 ? 12.262 0.908 -4.294 1.00 82.06 101 ALA A CA 1
ATOM 817 C C . ALA A 1 101 ? 12.012 -0.548 -4.716 1.00 82.06 101 ALA A C 1
ATOM 819 O O . ALA A 1 101 ? 12.929 -1.225 -5.180 1.00 82.06 101 ALA A O 1
ATOM 820 N N . PHE A 1 102 ? 10.764 -1.016 -4.625 1.00 81.44 102 PHE A N 1
ATOM 821 C CA . PHE A 1 102 ? 10.393 -2.349 -5.091 1.00 81.44 102 PHE A CA 1
ATOM 822 C C . PHE A 1 102 ? 10.584 -2.496 -6.607 1.00 81.44 102 PHE A C 1
ATOM 824 O O . PHE A 1 102 ? 11.198 -3.465 -7.050 1.00 81.44 102 PHE A O 1
ATOM 831 N N . ILE A 1 103 ? 10.153 -1.507 -7.399 1.00 82.62 103 ILE A N 1
ATOM 832 C CA . ILE A 1 103 ? 10.371 -1.491 -8.853 1.00 82.62 103 ILE A CA 1
ATOM 833 C C . ILE A 1 103 ? 11.872 -1.554 -9.174 1.00 82.62 103 ILE A C 1
ATOM 835 O O . ILE A 1 103 ? 12.284 -2.364 -10.005 1.00 82.62 103 ILE A O 1
ATOM 839 N N . ALA A 1 104 ? 12.704 -0.770 -8.483 1.00 82.81 104 ALA A N 1
ATOM 840 C CA . ALA A 1 104 ? 14.154 -0.786 -8.673 1.00 82.81 104 ALA A CA 1
ATOM 841 C C . ALA A 1 104 ? 14.763 -2.171 -8.394 1.00 82.81 104 ALA A C 1
ATOM 843 O O . ALA A 1 104 ? 15.568 -2.661 -9.188 1.00 82.81 104 ALA A O 1
ATOM 844 N N . ILE A 1 105 ? 14.324 -2.845 -7.325 1.00 80.56 105 ILE A N 1
ATOM 845 C CA . ILE A 1 105 ? 14.759 -4.213 -7.016 1.00 80.56 105 ILE A CA 1
ATOM 846 C C . ILE A 1 105 ? 14.319 -5.173 -8.121 1.00 80.56 105 ILE A C 1
ATOM 848 O O . ILE A 1 105 ? 15.155 -5.917 -8.626 1.00 80.56 105 ILE A O 1
ATOM 852 N N . THR A 1 106 ? 13.053 -5.118 -8.557 1.00 76.69 106 THR A N 1
ATOM 853 C CA . THR A 1 106 ? 12.548 -5.956 -9.664 1.00 76.69 106 THR A CA 1
ATOM 854 C C . THR A 1 106 ? 13.258 -5.698 -10.991 1.00 76.69 106 THR A C 1
ATOM 856 O O . THR A 1 106 ? 13.371 -6.597 -11.815 1.00 76.69 106 THR A O 1
ATOM 859 N N . PHE A 1 107 ? 13.776 -4.492 -11.215 1.00 80.81 107 PHE A N 1
ATOM 860 C CA . PHE A 1 107 ? 14.590 -4.206 -12.389 1.00 80.81 107 PHE A CA 1
ATOM 861 C C . PHE A 1 107 ? 15.979 -4.842 -12.274 1.00 80.81 107 PHE A C 1
ATOM 863 O O . PHE A 1 107 ? 16.468 -5.442 -13.231 1.00 80.81 107 PHE A O 1
ATOM 870 N N . MET A 1 108 ? 16.590 -4.779 -11.086 1.00 74.81 108 MET A N 1
ATOM 871 C CA . MET A 1 108 ? 17.871 -5.432 -10.814 1.00 74.81 108 MET A CA 1
ATOM 872 C C . MET A 1 108 ? 17.795 -6.957 -10.906 1.00 74.81 108 MET A C 1
ATOM 874 O O . MET A 1 108 ? 18.803 -7.592 -11.217 1.00 74.81 108 MET A O 1
ATOM 878 N N . THR A 1 109 ? 16.616 -7.562 -10.725 1.00 75.19 109 THR A N 1
ATOM 879 C CA . THR A 1 109 ? 16.494 -9.021 -10.832 1.00 75.19 109 THR A CA 1
ATOM 880 C C . THR A 1 109 ? 16.790 -9.574 -12.215 1.00 75.19 109 THR A C 1
ATOM 882 O O . THR A 1 109 ? 17.260 -10.704 -12.321 1.00 75.19 109 THR A O 1
ATOM 885 N N . ARG A 1 110 ? 16.629 -8.764 -13.267 1.00 73.69 110 ARG A N 1
ATOM 886 C CA . ARG A 1 110 ? 17.021 -9.142 -14.633 1.00 73.69 110 ARG A CA 1
ATOM 887 C C . ARG A 1 110 ? 18.525 -9.353 -14.808 1.00 73.69 110 ARG A C 1
ATOM 889 O O . ARG A 1 110 ? 18.915 -9.999 -15.771 1.00 73.69 110 ARG A O 1
ATOM 896 N N . PHE A 1 111 ? 19.352 -8.814 -13.913 1.00 76.44 111 PHE A N 1
ATOM 897 C CA . PHE A 1 111 ? 20.810 -8.833 -14.046 1.00 76.44 111 PHE A CA 1
ATOM 898 C C . PHE A 1 111 ? 21.514 -9.773 -13.057 1.00 76.44 111 PHE A C 1
ATOM 900 O O . PHE A 1 111 ? 22.667 -10.119 -13.289 1.00 76.44 111 PHE A O 1
ATOM 907 N N . LEU A 1 112 ? 20.860 -10.169 -11.957 1.00 76.31 112 LEU A N 1
ATOM 908 C CA . LEU A 1 112 ? 21.523 -10.796 -10.800 1.00 76.31 112 LEU A CA 1
ATOM 909 C C . LEU A 1 112 ? 21.126 -12.256 -10.503 1.00 76.31 112 LEU A C 1
ATOM 911 O O . LEU A 1 112 ? 21.620 -12.812 -9.523 1.00 76.31 112 LEU A O 1
ATOM 915 N N . ASP A 1 113 ? 20.278 -12.875 -11.328 1.00 79.50 113 ASP A N 1
ATOM 916 C CA . ASP A 1 113 ? 19.862 -14.289 -11.238 1.00 79.50 113 ASP A CA 1
ATOM 917 C C . ASP A 1 113 ? 19.648 -14.771 -9.782 1.00 79.50 113 ASP A C 1
ATOM 919 O O . ASP A 1 113 ? 18.790 -14.241 -9.078 1.00 79.50 113 ASP A O 1
ATOM 923 N N . LEU A 1 114 ? 20.449 -15.706 -9.261 1.00 78.75 114 LEU A N 1
ATOM 924 C CA . LEU A 1 114 ? 20.258 -16.285 -7.922 1.00 78.75 114 LEU A CA 1
ATOM 925 C C . LEU A 1 114 ? 20.534 -15.305 -6.756 1.00 78.75 114 LEU A C 1
ATOM 927 O O . LEU A 1 114 ? 19.948 -15.440 -5.678 1.00 78.75 114 LEU A O 1
ATOM 931 N N . ALA A 1 115 ? 21.363 -14.271 -6.962 1.00 78.94 115 ALA A N 1
ATOM 932 C CA . ALA A 1 115 ? 21.670 -13.259 -5.938 1.00 78.94 115 ALA A CA 1
ATOM 933 C C . ALA A 1 115 ? 20.455 -12.376 -5.589 1.00 78.94 115 ALA A C 1
ATOM 935 O O . ALA A 1 115 ? 20.393 -11.766 -4.518 1.00 78.94 115 ALA A O 1
ATOM 936 N N . VAL A 1 116 ? 19.442 -12.368 -6.455 1.00 79.50 116 VAL A N 1
ATOM 937 C CA . VAL A 1 116 ? 18.155 -11.698 -6.246 1.00 79.50 116 VAL A CA 1
ATOM 938 C C . VAL A 1 116 ? 17.429 -12.198 -5.009 1.00 79.50 116 VAL A C 1
ATOM 940 O O . VAL A 1 116 ? 16.808 -11.403 -4.305 1.00 79.50 116 VAL A O 1
ATOM 943 N N . ILE A 1 117 ? 17.508 -13.498 -4.722 1.00 80.12 117 ILE A N 1
ATOM 944 C CA . ILE A 1 117 ? 16.786 -14.102 -3.598 1.00 80.12 117 ILE A CA 1
ATOM 945 C C . ILE A 1 117 ? 17.243 -13.458 -2.283 1.00 80.12 117 ILE A C 1
ATOM 947 O O . ILE A 1 117 ? 16.412 -13.095 -1.451 1.00 80.12 117 ILE A O 1
ATOM 951 N N . LEU A 1 118 ? 18.550 -13.223 -2.126 1.00 83.50 118 LEU A N 1
ATOM 952 C CA . LEU A 1 118 ? 19.106 -12.556 -0.945 1.00 83.50 118 LEU A CA 1
ATOM 953 C C . LEU A 1 118 ? 18.647 -11.097 -0.836 1.00 83.50 118 LEU A C 1
ATOM 955 O O . LEU A 1 118 ? 18.311 -10.644 0.258 1.00 83.50 118 LEU A O 1
ATOM 959 N N . ILE A 1 119 ? 18.573 -10.378 -1.959 1.00 83.12 119 ILE A N 1
ATOM 960 C CA . ILE A 1 119 ? 18.100 -8.986 -1.997 1.00 83.12 119 ILE A CA 1
ATOM 961 C C . ILE A 1 119 ? 16.614 -8.909 -1.628 1.00 83.12 119 ILE A C 1
ATOM 963 O O . ILE A 1 119 ? 16.228 -8.047 -0.840 1.00 83.12 119 ILE A O 1
ATOM 967 N N . ILE A 1 120 ? 15.785 -9.826 -2.133 1.00 82.81 120 ILE A N 1
ATOM 968 C CA . ILE A 1 120 ? 14.357 -9.898 -1.793 1.00 82.81 120 ILE A CA 1
ATOM 969 C C . ILE A 1 120 ? 14.175 -10.182 -0.302 1.00 82.81 120 ILE A C 1
ATOM 971 O O . ILE A 1 120 ? 13.361 -9.524 0.346 1.00 82.81 120 ILE A O 1
ATOM 975 N N . VAL A 1 121 ? 14.942 -11.120 0.263 1.00 85.81 121 VAL A N 1
ATOM 976 C CA . VAL A 1 121 ? 14.882 -11.427 1.700 1.00 85.81 121 VAL A CA 1
ATOM 977 C C . VAL A 1 121 ? 15.305 -10.213 2.532 1.00 85.81 121 VAL A C 1
ATOM 979 O O . VAL A 1 121 ? 14.587 -9.832 3.458 1.00 85.81 121 VAL A O 1
ATOM 982 N N . ALA A 1 122 ? 16.416 -9.559 2.183 1.00 84.88 122 ALA A N 1
ATOM 983 C CA . ALA A 1 122 ? 16.886 -8.358 2.874 1.00 84.88 122 ALA A CA 1
ATOM 984 C C . ALA A 1 122 ? 15.860 -7.215 2.798 1.00 84.88 122 ALA A C 1
ATOM 986 O O . ALA A 1 122 ? 15.542 -6.585 3.811 1.00 84.88 122 ALA A O 1
ATOM 987 N N . PHE A 1 123 ? 15.276 -6.994 1.619 1.00 83.56 123 PHE A N 1
ATOM 988 C CA . PHE A 1 123 ? 14.218 -6.010 1.437 1.00 83.56 123 PHE A CA 1
ATOM 989 C C . PHE A 1 123 ? 12.963 -6.368 2.231 1.00 83.56 123 PHE A C 1
ATOM 991 O O . PHE A 1 123 ? 12.379 -5.489 2.853 1.00 83.56 123 PHE A O 1
ATOM 998 N N . GLY A 1 124 ? 12.576 -7.644 2.288 1.00 82.88 124 GLY A N 1
ATOM 999 C CA . GLY A 1 124 ? 11.440 -8.112 3.082 1.00 82.88 124 GLY A CA 1
ATOM 1000 C C . GLY A 1 124 ? 11.581 -7.776 4.568 1.00 82.88 124 GLY A C 1
ATOM 1001 O O . GLY A 1 124 ? 10.620 -7.329 5.194 1.00 82.88 124 GLY A O 1
ATOM 1002 N N . VAL A 1 125 ? 12.789 -7.898 5.128 1.00 85.19 125 VAL A N 1
ATOM 1003 C CA . VAL A 1 125 ? 13.068 -7.502 6.520 1.00 85.19 125 VAL A CA 1
ATOM 1004 C C . VAL A 1 125 ? 12.879 -5.995 6.715 1.00 85.19 125 VAL A C 1
ATOM 1006 O O . VAL A 1 125 ? 12.221 -5.572 7.671 1.00 85.19 125 VAL A O 1
ATOM 1009 N N . ILE A 1 126 ? 13.410 -5.180 5.800 1.00 82.44 126 ILE A N 1
ATOM 1010 C CA . ILE A 1 126 ? 13.291 -3.714 5.851 1.00 82.44 126 ILE A CA 1
ATOM 1011 C C . ILE A 1 126 ? 11.829 -3.282 5.665 1.00 82.44 126 ILE A C 1
ATOM 1013 O O . ILE A 1 126 ? 11.317 -2.473 6.440 1.00 82.44 126 ILE A O 1
ATOM 1017 N N . ALA A 1 127 ? 11.128 -3.864 4.694 1.00 78.81 127 ALA A N 1
ATOM 1018 C CA . ALA A 1 127 ? 9.723 -3.602 4.411 1.00 78.81 127 ALA A CA 1
ATOM 1019 C C . ALA A 1 127 ? 8.829 -3.975 5.600 1.00 78.81 127 ALA A C 1
ATOM 1021 O O . ALA A 1 127 ? 7.920 -3.225 5.943 1.00 78.81 127 ALA A O 1
ATOM 1022 N N . CYS A 1 128 ? 9.124 -5.077 6.294 1.00 79.44 128 CYS A N 1
ATOM 1023 C CA . CYS A 1 128 ? 8.405 -5.474 7.504 1.00 79.44 128 CYS A CA 1
ATOM 1024 C C . CYS A 1 128 ? 8.581 -4.448 8.639 1.00 79.44 128 CYS A C 1
ATOM 1026 O O . CYS A 1 128 ? 7.626 -4.123 9.346 1.00 79.44 128 CYS A O 1
ATOM 1028 N N . ARG A 1 129 ? 9.775 -3.853 8.780 1.00 78.81 129 ARG A N 1
ATOM 1029 C CA . ARG A 1 129 ? 10.008 -2.750 9.731 1.00 78.81 129 ARG A CA 1
ATOM 1030 C C . ARG A 1 129 ? 9.279 -1.473 9.316 1.00 78.81 129 ARG A C 1
ATOM 1032 O O . ARG A 1 129 ? 8.623 -0.860 10.155 1.00 78.81 129 ARG A O 1
ATOM 1039 N N . LEU A 1 130 ? 9.333 -1.109 8.035 1.00 74.88 130 LEU A N 1
ATOM 1040 C CA . LEU A 1 130 ? 8.584 0.024 7.478 1.00 74.88 130 LEU A CA 1
ATOM 1041 C C . LEU A 1 130 ? 7.067 -0.166 7.622 1.00 74.88 130 LEU A C 1
ATOM 1043 O O . LEU A 1 130 ? 6.354 0.805 7.868 1.00 74.88 130 LEU A O 1
ATOM 1047 N N . SER A 1 131 ? 6.579 -1.411 7.578 1.00 72.25 131 SER A N 1
ATOM 1048 C CA . SER A 1 131 ? 5.169 -1.751 7.797 1.00 72.25 131 SER A CA 1
ATOM 1049 C C . SER A 1 131 ? 4.633 -1.241 9.135 1.00 72.25 131 SER A C 1
ATOM 1051 O O . SER A 1 131 ? 3.450 -0.933 9.231 1.00 72.25 131 SER A O 1
ATOM 1053 N N . LEU A 1 132 ? 5.484 -1.143 10.161 1.00 73.69 132 LEU A N 1
ATOM 1054 C CA . LEU A 1 132 ? 5.114 -0.642 11.490 1.00 73.69 132 LEU A CA 1
ATOM 1055 C C . LEU A 1 132 ? 5.051 0.891 11.548 1.00 73.69 132 LEU A C 1
ATOM 1057 O O . LEU A 1 132 ? 4.416 1.450 12.442 1.00 73.69 132 LEU A O 1
ATOM 1061 N N . VAL A 1 133 ? 5.670 1.574 10.585 1.00 74.12 133 VAL A N 1
ATOM 1062 C CA . VAL A 1 133 ? 5.668 3.036 10.482 1.00 74.12 133 VAL A CA 1
ATOM 1063 C C . VAL A 1 133 ? 4.348 3.529 9.881 1.00 74.12 133 VAL A C 1
ATOM 1065 O O . VAL A 1 133 ? 3.822 4.545 10.326 1.00 74.12 133 VAL A O 1
ATOM 1068 N N . PHE A 1 134 ? 3.744 2.786 8.948 1.00 72.69 134 PHE A N 1
ATOM 1069 C CA . PHE A 1 134 ? 2.465 3.158 8.325 1.00 72.69 134 PHE A CA 1
ATOM 1070 C C . PHE A 1 134 ? 1.298 3.351 9.319 1.00 72.69 134 PHE A C 1
ATOM 1072 O O . PHE A 1 134 ? 0.624 4.378 9.210 1.00 72.69 134 PHE A O 1
ATOM 1079 N N . PRO A 1 135 ? 1.077 2.477 10.326 1.00 67.62 135 PRO A N 1
ATOM 1080 C CA . PRO A 1 135 ? 0.135 2.733 11.417 1.00 67.62 135 PRO A CA 1
ATOM 1081 C C . PRO A 1 135 ? 0.416 4.045 12.164 1.00 67.62 135 PRO A C 1
ATOM 1083 O O . PRO A 1 135 ? -0.500 4.819 12.429 1.00 67.62 135 PRO A O 1
ATOM 1086 N N . ALA A 1 136 ? 1.685 4.326 12.482 1.00 68.31 136 ALA A N 1
ATOM 1087 C CA . ALA A 1 136 ? 2.080 5.527 13.218 1.00 68.31 136 ALA A CA 1
ATOM 1088 C C . ALA A 1 136 ? 1.897 6.812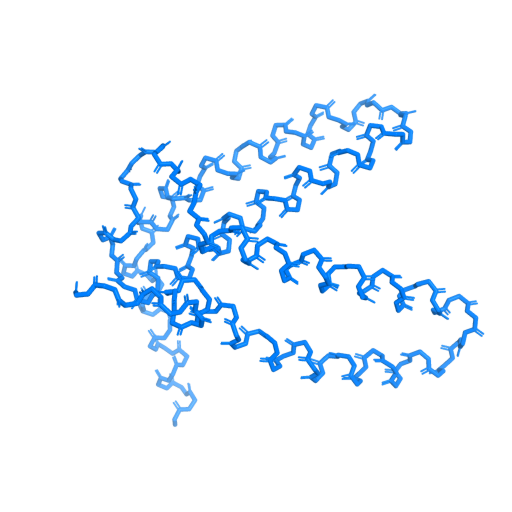 12.391 1.00 68.31 136 ALA A C 1
ATOM 1090 O O . ALA A 1 136 ? 1.489 7.844 12.930 1.00 68.31 136 ALA A O 1
ATOM 1091 N N . ILE A 1 137 ? 2.154 6.741 11.082 1.00 70.12 137 ILE A N 1
ATOM 1092 C CA . ILE A 1 137 ? 1.875 7.825 10.135 1.00 70.12 137 ILE A CA 1
ATOM 1093 C C . ILE A 1 137 ? 0.370 8.041 10.036 1.00 70.12 137 ILE A C 1
ATOM 1095 O O . ILE A 1 137 ? -0.061 9.181 10.131 1.00 70.12 137 ILE A O 1
ATOM 1099 N N . ALA A 1 138 ? -0.434 6.982 9.908 1.00 65.50 138 ALA A N 1
ATOM 1100 C CA . ALA A 1 138 ? -1.891 7.089 9.790 1.00 65.50 138 ALA A CA 1
ATOM 1101 C C . ALA A 1 138 ? -2.548 7.786 11.001 1.00 65.50 138 ALA A C 1
ATOM 1103 O O . ALA A 1 138 ? -3.575 8.447 10.839 1.00 65.50 138 ALA A O 1
ATOM 1104 N N . ILE A 1 139 ? -1.925 7.677 12.180 1.00 66.25 139 ILE A N 1
ATOM 1105 C CA . ILE A 1 139 ? -2.302 8.362 13.430 1.00 66.25 139 ILE A CA 1
ATOM 1106 C C . ILE A 1 139 ? -1.782 9.818 13.495 1.00 66.25 139 ILE A C 1
ATOM 1108 O O . ILE A 1 139 ? -2.227 10.603 14.323 1.00 66.25 139 ILE A O 1
ATOM 1112 N N . GLY A 1 140 ? -0.839 10.216 12.637 1.00 62.53 140 GLY A N 1
ATOM 1113 C CA . GLY A 1 140 ? -0.213 11.548 12.658 1.00 62.53 140 GLY A CA 1
ATOM 1114 C C . GLY A 1 140 ? 0.937 11.697 13.663 1.00 62.53 140 GLY A C 1
ATOM 1115 O O . GLY A 1 140 ? 1.553 12.762 13.743 1.00 62.53 140 GLY A O 1
ATOM 1116 N N . LYS A 1 141 ? 1.300 10.616 14.370 1.00 60.47 141 LYS A N 1
ATOM 1117 C CA . LYS A 1 141 ? 2.300 10.615 15.453 1.00 60.47 141 LYS A CA 1
ATOM 1118 C C . LYS A 1 141 ? 3.712 11.001 14.986 1.00 60.47 141 LYS A C 1
ATOM 1120 O O . LYS A 1 141 ? 4.495 11.523 15.768 1.00 60.47 141 LYS A O 1
ATOM 1125 N N . GLY A 1 142 ? 4.030 10.758 13.712 1.00 52.44 142 GLY A N 1
ATOM 1126 C CA . GLY A 1 142 ? 5.327 11.080 13.101 1.00 52.44 142 GLY A CA 1
ATOM 1127 C C . GLY A 1 142 ? 5.445 12.485 12.499 1.00 52.44 142 GLY A C 1
ATOM 1128 O O . GLY A 1 142 ? 6.511 12.834 12.008 1.00 52.44 142 GLY A O 1
ATOM 1129 N N . ILE A 1 143 ? 4.373 13.286 12.506 1.00 51.53 143 ILE A N 1
ATOM 1130 C CA . ILE A 1 143 ? 4.289 14.550 11.743 1.00 51.53 143 ILE A CA 1
ATOM 1131 C C . ILE A 1 143 ? 4.193 15.771 12.676 1.00 51.53 143 ILE A C 1
ATOM 1133 O O . ILE A 1 143 ? 3.939 16.886 12.230 1.00 51.53 143 ILE A O 1
ATOM 1137 N N . GLY A 1 144 ? 4.365 15.573 13.988 1.00 46.72 144 GLY A N 1
ATOM 1138 C CA . GLY A 1 144 ? 4.253 16.645 14.983 1.00 46.72 144 GLY A CA 1
ATOM 1139 C C . GLY A 1 144 ? 2.847 17.242 15.108 1.00 46.72 144 GLY A C 1
ATOM 1140 O O . GLY A 1 144 ? 2.684 18.268 15.753 1.00 46.72 144 GLY A O 1
ATOM 1141 N N . ILE A 1 145 ? 1.823 16.613 14.518 1.00 47.19 145 ILE A N 1
ATOM 1142 C CA . ILE A 1 145 ? 0.423 17.045 14.628 1.00 47.19 145 ILE A CA 1
ATOM 1143 C C . ILE A 1 145 ? -0.192 16.354 15.851 1.00 47.19 145 ILE A C 1
ATOM 1145 O O . ILE A 1 145 ? -1.097 15.534 15.744 1.00 47.19 145 ILE A O 1
ATOM 1149 N N . TYR A 1 146 ? 0.369 16.660 17.018 1.00 42.88 146 TYR A N 1
ATOM 1150 C CA . TYR A 1 146 ? -0.419 16.801 18.234 1.00 42.88 146 TYR A CA 1
ATOM 1151 C C . TYR A 1 146 ? -0.654 18.302 18.374 1.00 42.88 146 TYR A C 1
ATOM 1153 O O . TYR A 1 146 ? 0.227 19.036 18.807 1.00 42.88 146 TYR A O 1
ATOM 1161 N N . THR A 1 147 ? -1.811 18.767 17.930 1.00 39.31 147 THR A N 1
ATOM 1162 C CA . THR A 1 147 ? -2.418 19.952 18.534 1.00 39.31 147 THR A CA 1
ATOM 1163 C C . THR A 1 147 ? -3.630 19.418 19.268 1.00 39.31 147 THR A C 1
ATOM 1165 O O . THR A 1 147 ? -4.604 19.072 18.602 1.00 39.31 147 THR A O 1
ATOM 1168 N N . ASP A 1 148 ? -3.447 19.283 20.583 1.00 32.91 148 ASP A N 1
ATOM 1169 C CA . ASP A 1 148 ? -4.434 19.100 21.656 1.00 32.91 148 ASP A CA 1
ATOM 1170 C C . ASP A 1 148 ? -5.423 17.922 21.564 1.00 32.91 148 ASP A C 1
ATOM 1172 O O . ASP A 1 148 ? -6.354 17.931 20.728 1.00 32.91 148 ASP A O 1
#

Foldseek 3Di:
DVVCVVVVVVVLCVVCVVLLCQQLVVLVVVLVVLCVVCVVPPDPVSVVVNVLSNLLSVLSSLLSVLQCSPVNSVSDDSHDDDDPDPLSVVSSVVSVVLVVVVVVLVVCCVPQPPVSVVVVVVNVVVVVVVVVVNSCSSVVVVVPPPPD

Organism: Photobacterium profundum (strain SS9) (NCBI:txid298386)

Sequence (148 aa):
MFRKTVVGSFLYVKSYKEALFRATILPITLSLVLEFAFSYINSQPLHYLNNVFLTVLNAIVAINVHKIVLHGVDSVPKWGRFKFGKVELWFIGHYVCLTAAFIAITFMTRFLDLAVILIIVAFGVIACRLSLVFPAIAIGKGIGIYTD

pLDDT: mean 72.95, std 10.19, range [32.91, 85.81]

Radius of gyration: 18.01 Å; chains: 1; bounding box: 41×38×49 Å